Protein AF-H1VN40-F1 (afdb_monomer_lite)

Radius of gyration: 18.39 Å; chains: 1; bounding box: 42×36×48 Å

Organism: Colletotrichum higginsianum (strain IMI 349063) (NCBI:txid759273)

Secondary structure (DSSP, 8-state):
-PPPPHHHHHHHHHTTSS---TTS---SS-S-PPPPTTHHHHHHHHHHHHTT-------PPTTPPPPEEEEEEESS-SSSSTTPPP----TT--HHHHHHHS-----S-TTHHHHSTT-EEEEEEETT--TTGGGSTTHHHHHHHHHHHHHHHHHHHT--

Foldseek 3Di:
DDADDPVLVVLCQVVLLQPDDVVDDDDDDDRDPDRPPCPVVVSRVVCVVCVPDDAAADDDDPPADAAEAEAEDEQAAPCPDVPRDDDDDDPSDDPVCCSRHPGDPDQPCPCVCRNYPRHRYHTHYQPPGGPSCCCDPPNVVVVVVSVVVSVVVCVVVVRD

InterPro domains:
  IPR029058 Alpha/Beta hydrolase fold [G3DSA:3.40.50.1820] (1-149)
  IPR029058 Alpha/Beta hydrolase fold [SSF53474] (30-151)

pLDDT: mean 85.6, std 15.37, range [34.09, 98.19]

Structure (mmCIF, N/CA/C/O backbone):
data_AF-H1VN40-F1
#
_entry.id   AF-H1VN40-F1
#
loop_
_atom_site.group_PDB
_atom_site.id
_atom_site.type_symbol
_atom_site.label_atom_id
_atom_site.label_alt_id
_atom_site.label_comp_id
_atom_site.label_asym_id
_atom_site.label_entity_id
_atom_site.label_seq_id
_atom_site.pdbx_PDB_ins_code
_atom_site.Cartn_x
_atom_site.Cartn_y
_atom_site.Cartn_z
_atom_site.occupancy
_atom_site.B_iso_or_equiv
_atom_site.auth_seq_id
_atom_site.auth_comp_id
_atom_site.auth_asym_id
_atom_site.auth_atom_id
_atom_site.pdbx_PDB_model_num
ATOM 1 N N . MET A 1 1 ? 3.524 12.223 -1.126 1.00 74.31 1 MET A N 1
ATOM 2 C CA . MET A 1 1 ? 3.929 10.855 -1.545 1.00 74.31 1 MET A CA 1
ATOM 3 C C . MET A 1 1 ? 4.883 10.999 -2.712 1.00 74.31 1 MET A C 1
ATOM 5 O O . MET A 1 1 ? 4.545 11.732 -3.632 1.00 74.31 1 MET A O 1
ATOM 9 N N . ASP A 1 2 ? 6.048 10.355 -2.680 1.00 83.81 2 ASP A N 1
ATOM 10 C CA . ASP A 1 2 ? 7.034 10.526 -3.753 1.00 83.81 2 ASP A CA 1
ATOM 11 C C . ASP A 1 2 ? 6.534 9.930 -5.071 1.00 83.81 2 ASP A C 1
ATOM 13 O O . ASP A 1 2 ? 5.835 8.910 -5.091 1.00 83.81 2 ASP A O 1
ATOM 17 N N . ARG A 1 3 ? 6.917 10.556 -6.186 1.00 86.94 3 ARG A N 1
ATOM 18 C CA . ARG A 1 3 ? 6.633 10.026 -7.520 1.00 86.94 3 ARG A CA 1
ATOM 19 C C . ARG A 1 3 ? 7.347 8.692 -7.715 1.00 86.94 3 ARG A C 1
ATOM 21 O O . ARG A 1 3 ? 8.489 8.515 -7.293 1.00 86.94 3 ARG A O 1
ATOM 28 N N . LEU A 1 4 ? 6.675 7.752 -8.373 1.00 91.31 4 LEU A N 1
ATOM 29 C CA . LEU A 1 4 ? 7.331 6.531 -8.826 1.00 91.31 4 LEU A CA 1
ATOM 30 C C . LEU A 1 4 ? 8.081 6.833 -10.131 1.00 91.31 4 LEU A C 1
ATOM 32 O O . LEU A 1 4 ? 7.497 7.448 -11.029 1.00 91.31 4 LEU A O 1
ATOM 36 N N . PRO A 1 5 ? 9.359 6.441 -10.249 1.00 92.25 5 PRO A N 1
ATOM 37 C CA . PRO A 1 5 ? 10.154 6.745 -11.428 1.00 92.25 5 PRO A CA 1
ATOM 38 C C . PRO A 1 5 ? 9.698 5.925 -12.637 1.00 92.25 5 PRO A C 1
ATOM 40 O O . PRO A 1 5 ? 9.199 4.805 -12.512 1.00 92.25 5 PRO A O 1
ATOM 43 N N . ARG A 1 6 ? 9.910 6.460 -13.844 1.00 90.31 6 ARG A N 1
ATOM 44 C CA . ARG A 1 6 ? 9.435 5.830 -15.087 1.00 90.31 6 ARG A CA 1
ATOM 45 C C . ARG A 1 6 ? 9.950 4.400 -15.278 1.00 90.31 6 ARG A C 1
ATOM 47 O O . ARG A 1 6 ? 9.187 3.517 -15.672 1.00 90.31 6 ARG A O 1
ATOM 54 N N . HIS A 1 7 ? 11.211 4.155 -14.925 1.00 92.06 7 HIS A N 1
ATOM 55 C CA . HIS A 1 7 ? 11.839 2.842 -15.065 1.00 92.06 7 HIS A CA 1
ATOM 56 C C . HIS A 1 7 ? 11.152 1.759 -14.200 1.00 92.06 7 HIS A C 1
ATOM 58 O O . HIS A 1 7 ? 11.200 0.577 -14.544 1.00 92.06 7 HIS A O 1
ATOM 64 N N . PHE A 1 8 ? 10.464 2.130 -13.108 1.00 93.44 8 PHE A N 1
ATOM 65 C CA . PHE A 1 8 ? 9.667 1.189 -12.314 1.00 93.44 8 PHE A CA 1
ATOM 66 C C . PHE A 1 8 ? 8.465 0.661 -13.111 1.00 93.44 8 PHE A C 1
ATOM 68 O O . PHE A 1 8 ? 8.178 -0.540 -13.093 1.00 93.44 8 PHE A O 1
ATOM 75 N N . TYR A 1 9 ? 7.776 1.531 -13.854 1.00 91.62 9 TYR A N 1
ATOM 76 C CA . TYR A 1 9 ? 6.664 1.113 -14.712 1.00 91.62 9 TYR A CA 1
ATOM 77 C C . TYR A 1 9 ? 7.149 0.228 -15.861 1.00 91.62 9 TYR A C 1
ATOM 79 O O . TYR A 1 9 ? 6.527 -0.792 -16.152 1.00 91.62 9 TYR A O 1
ATOM 87 N N . GLU A 1 10 ? 8.290 0.562 -16.463 1.00 90.06 10 GLU A N 1
ATOM 88 C CA . GLU A 1 10 ? 8.922 -0.247 -17.512 1.00 90.06 10 GLU A CA 1
ATOM 89 C C . GLU A 1 10 ? 9.313 -1.637 -16.989 1.00 90.06 10 GLU A C 1
ATOM 91 O O . GLU A 1 10 ? 9.064 -2.649 -17.649 1.00 90.06 10 GLU A O 1
ATOM 96 N N . TYR A 1 11 ? 9.844 -1.709 -15.764 1.00 90.81 11 TYR A N 1
ATOM 97 C CA . TYR A 1 11 ? 10.110 -2.970 -15.074 1.00 90.81 11 TYR A CA 1
ATOM 98 C C . TYR A 1 11 ? 8.829 -3.799 -14.895 1.00 90.81 11 TYR A C 1
ATOM 100 O O . TYR A 1 11 ? 8.792 -4.974 -15.268 1.00 90.81 11 TYR A O 1
ATOM 108 N N . CYS A 1 12 ? 7.748 -3.186 -14.401 1.00 90.19 12 CYS A N 1
ATOM 109 C CA . CYS A 1 12 ? 6.464 -3.865 -14.218 1.00 90.19 12 CYS A CA 1
ATOM 110 C C . CYS A 1 12 ? 5.851 -4.348 -15.542 1.00 90.19 12 CYS A C 1
ATOM 112 O O . CYS A 1 12 ? 5.311 -5.457 -15.610 1.00 90.19 12 CYS A O 1
ATOM 114 N N . GLN A 1 13 ? 5.954 -3.549 -16.605 1.00 86.88 13 GLN A N 1
ATOM 115 C CA . GLN A 1 13 ? 5.492 -3.917 -17.942 1.00 86.88 13 GLN A CA 1
ATOM 116 C C . GLN A 1 13 ? 6.261 -5.126 -18.478 1.00 86.88 13 GLN A C 1
ATOM 118 O O . GLN A 1 13 ? 5.650 -6.077 -18.961 1.00 86.88 13 GLN A O 1
ATOM 123 N N . ARG A 1 14 ? 7.587 -5.140 -18.315 1.00 85.62 14 ARG A N 1
ATOM 124 C CA . ARG A 1 14 ? 8.450 -6.253 -18.730 1.00 85.62 14 ARG A CA 1
ATOM 125 C C . ARG A 1 14 ? 8.170 -7.541 -17.946 1.00 85.62 14 ARG A C 1
ATOM 127 O O . ARG A 1 14 ? 8.292 -8.630 -18.493 1.00 85.62 14 ARG A O 1
ATOM 134 N N . LEU A 1 15 ? 7.733 -7.416 -16.691 1.00 85.19 15 LEU A N 1
ATOM 135 C CA . LEU A 1 15 ? 7.233 -8.525 -15.868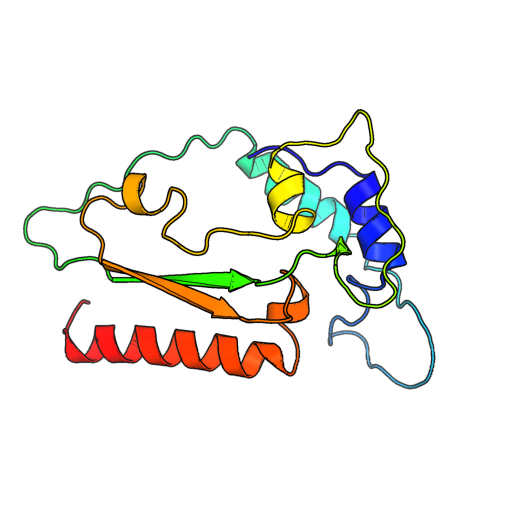 1.00 85.19 15 LEU A CA 1
ATOM 136 C C . LEU A 1 15 ? 5.812 -8.995 -16.235 1.00 85.19 15 LEU A C 1
ATOM 138 O O . LEU A 1 15 ? 5.300 -9.946 -15.629 1.00 85.19 15 LEU A O 1
ATOM 142 N N . GLY A 1 16 ? 5.148 -8.321 -17.178 1.00 83.62 16 GLY A N 1
ATOM 143 C CA . GLY A 1 16 ? 3.769 -8.603 -17.567 1.00 83.62 16 GLY A CA 1
ATOM 144 C C . GLY A 1 16 ? 2.750 -8.284 -16.472 1.00 83.62 16 GLY A C 1
ATOM 145 O O . GLY A 1 16 ? 1.655 -8.838 -16.477 1.00 83.62 16 GLY A O 1
ATOM 146 N N . ILE A 1 17 ? 3.084 -7.414 -15.513 1.00 86.44 17 ILE A N 1
ATOM 147 C CA . ILE A 1 17 ? 2.198 -7.089 -14.383 1.00 86.44 17 ILE A CA 1
ATOM 148 C C . ILE A 1 17 ? 0.927 -6.399 -14.865 1.00 86.44 17 ILE A C 1
ATOM 150 O O . ILE A 1 17 ? -0.165 -6.714 -14.392 1.00 86.44 17 ILE A O 1
ATOM 154 N N . PHE A 1 18 ? 1.060 -5.500 -15.836 1.00 82.44 18 PHE A N 1
ATOM 155 C CA . PHE A 1 18 ? -0.058 -4.741 -16.392 1.00 82.44 18 PHE A CA 1
ATOM 156 C C . PHE A 1 18 ? -0.847 -5.498 -17.471 1.00 82.44 18 PHE A C 1
ATOM 158 O O . PHE A 1 18 ? -1.951 -5.086 -17.817 1.00 82.44 18 PHE A O 1
ATOM 165 N N . GLY A 1 19 ? -0.326 -6.623 -17.966 1.00 65.19 19 GLY A N 1
ATOM 166 C CA . GLY A 1 19 ? -1.052 -7.503 -18.879 1.00 65.19 19 GLY A CA 1
ATOM 167 C C . GLY A 1 19 ? -2.068 -8.356 -18.114 1.00 65.19 19 GLY A C 1
ATOM 168 O O . GLY A 1 19 ? -1.730 -8.951 -17.091 1.00 65.19 19 GLY A O 1
ATOM 169 N N . GLY A 1 20 ? -3.313 -8.419 -18.595 1.00 57.53 20 GLY A N 1
ATOM 170 C CA . GLY A 1 20 ? -4.371 -9.255 -18.003 1.00 57.53 20 GLY A CA 1
ATOM 171 C C . GLY A 1 20 ? -5.528 -8.507 -17.332 1.00 57.53 20 GLY A C 1
ATOM 172 O O . GLY A 1 20 ? -6.204 -9.086 -16.487 1.00 57.53 20 GLY A O 1
ATOM 173 N N . TRP A 1 21 ? -5.782 -7.241 -17.682 1.00 47.97 21 TRP A N 1
ATOM 174 C CA . TRP A 1 21 ? -7.064 -6.603 -17.361 1.00 47.97 21 TRP A CA 1
ATOM 175 C C . TRP A 1 21 ? -8.193 -7.321 -18.123 1.00 47.97 21 TRP A C 1
ATOM 177 O O . TRP A 1 21 ? -8.218 -7.298 -19.354 1.00 47.97 21 TRP A O 1
ATOM 187 N N . GLU A 1 22 ? -9.130 -7.950 -17.402 1.00 42.72 22 GLU A N 1
ATOM 188 C CA . GLU A 1 22 ? -10.288 -8.727 -17.905 1.00 42.72 22 GLU A CA 1
ATOM 189 C C . GLU A 1 22 ? -11.342 -7.894 -18.683 1.00 42.72 22 GLU A C 1
ATOM 191 O O . GLU A 1 22 ? -12.511 -8.253 -18.766 1.00 42.72 22 GLU A O 1
ATOM 196 N N . GLY A 1 23 ? -10.936 -6.786 -19.307 1.00 41.06 23 GLY A N 1
ATOM 197 C CA . GLY A 1 23 ? -11.675 -6.126 -20.391 1.00 41.06 23 GLY A CA 1
ATOM 198 C C . GLY A 1 23 ? -11.222 -6.559 -21.795 1.00 41.06 23 GLY A C 1
ATOM 199 O O . GLY A 1 23 ? -11.889 -6.243 -22.776 1.00 41.06 23 GLY A O 1
ATOM 200 N N . GLY A 1 24 ? -10.105 -7.286 -21.907 1.00 41.47 24 GLY A N 1
ATOM 201 C CA . GLY A 1 24 ? -9.604 -7.861 -23.155 1.00 41.47 24 GLY A CA 1
ATOM 202 C C . GLY A 1 24 ? -9.538 -9.379 -23.037 1.00 41.47 24 GLY A C 1
ATOM 203 O O . GLY A 1 24 ? -8.715 -9.903 -22.294 1.00 41.47 24 GLY A O 1
ATOM 204 N N . LYS A 1 25 ? -10.430 -10.082 -23.740 1.00 37.38 25 LYS A N 1
ATOM 205 C CA . LYS A 1 25 ? -10.530 -11.549 -23.776 1.00 37.38 25 LYS A CA 1
ATOM 206 C C . LYS A 1 25 ? -9.149 -12.209 -23.880 1.00 37.38 25 LYS A C 1
ATOM 208 O O . LYS A 1 25 ? -8.476 -12.083 -24.899 1.00 37.38 25 LYS A O 1
ATOM 213 N N . GLY A 1 26 ? -8.765 -12.953 -22.848 1.00 48.53 26 GLY A N 1
ATOM 214 C CA . GLY A 1 26 ? -7.636 -13.867 -22.921 1.00 48.53 26 GLY A CA 1
ATOM 215 C C . GLY A 1 26 ? -7.998 -15.075 -23.778 1.00 48.53 26 GLY A C 1
ATOM 216 O O . GLY A 1 26 ? -9.033 -15.699 -23.561 1.00 48.53 26 GLY A O 1
ATOM 217 N N . ASN A 1 27 ? -7.143 -15.415 -24.737 1.00 34.09 27 ASN A N 1
ATOM 218 C CA . ASN A 1 27 ? -7.067 -16.767 -25.273 1.00 34.09 27 ASN A CA 1
ATOM 219 C C . ASN A 1 27 ? -5.652 -17.021 -25.799 1.00 34.09 27 ASN A C 1
ATOM 221 O O . ASN A 1 27 ? -5.225 -16.378 -26.748 1.00 34.09 27 ASN A O 1
ATOM 225 N N . GLY A 1 28 ? -4.963 -17.984 -25.184 1.00 35.53 28 GLY A N 1
ATOM 226 C CA . GLY A 1 28 ? -3.814 -18.671 -25.774 1.00 35.53 28 GLY A CA 1
ATOM 227 C C . GLY A 1 28 ? -2.490 -17.900 -25.814 1.00 35.53 28 GLY A C 1
ATOM 228 O O . GLY A 1 28 ? -2.265 -17.050 -26.661 1.00 35.53 28 GLY A O 1
ATOM 229 N N . GLY A 1 29 ? -1.549 -18.300 -24.956 1.00 36.25 29 GLY A N 1
ATOM 230 C CA . GLY A 1 29 ? -0.140 -18.432 -25.349 1.00 36.25 29 GLY A CA 1
ATOM 231 C C . GLY A 1 29 ? 0.688 -17.187 -25.690 1.00 36.25 29 GLY A C 1
ATOM 232 O O . GLY A 1 29 ? 1.789 -17.366 -26.207 1.00 36.25 29 GLY A O 1
ATOM 233 N N . HIS A 1 30 ? 0.247 -15.956 -25.415 1.00 35.34 30 HIS A N 1
ATOM 234 C CA . HIS A 1 30 ? 1.073 -14.758 -25.633 1.00 35.34 30 HIS A CA 1
ATOM 235 C C . HIS A 1 30 ? 1.389 -14.014 -24.332 1.00 35.34 30 HIS A C 1
ATOM 237 O O . HIS A 1 30 ? 0.508 -13.568 -23.597 1.00 35.34 30 HIS A O 1
ATOM 243 N N . VAL A 1 31 ? 2.690 -13.890 -24.062 1.00 46.34 31 VAL A N 1
ATOM 244 C CA . VAL A 1 31 ? 3.258 -12.963 -23.083 1.00 46.34 31 VAL A CA 1
ATOM 245 C C . VAL A 1 31 ? 2.979 -11.547 -23.586 1.00 46.34 31 VAL A C 1
ATOM 247 O O . VAL A 1 31 ? 3.456 -11.177 -24.651 1.00 46.34 31 VAL A O 1
ATOM 250 N N . GLY A 1 32 ? 2.230 -10.757 -22.817 1.00 50.09 32 GLY A N 1
ATOM 251 C CA . GLY A 1 32 ? 2.126 -9.313 -23.030 1.00 50.09 32 GLY A CA 1
ATOM 252 C C . GLY A 1 32 ? 1.008 -8.877 -23.974 1.00 50.09 32 GLY A C 1
ATOM 253 O O . GLY A 1 32 ? 1.238 -8.585 -25.141 1.00 50.09 32 GLY A O 1
ATOM 254 N N . GLY A 1 33 ? -0.197 -8.705 -23.429 1.00 55.25 33 GLY A N 1
ATOM 255 C CA . GLY A 1 33 ? -1.031 -7.603 -23.902 1.00 55.25 33 GLY A CA 1
ATOM 256 C C . GLY A 1 33 ? -0.383 -6.311 -23.414 1.00 55.25 33 GLY A C 1
ATOM 257 O O . GLY A 1 33 ? -0.151 -6.175 -22.209 1.00 55.25 33 GLY A O 1
ATOM 258 N N . GLU A 1 34 ? -0.025 -5.415 -24.332 1.00 67.00 34 GLU A N 1
ATOM 259 C CA . GLU A 1 34 ? 0.515 -4.107 -23.970 1.00 67.00 34 GLU A CA 1
ATOM 260 C C . GLU A 1 34 ? -0.487 -3.390 -23.060 1.00 67.00 34 GLU A C 1
ATOM 262 O O . GLU A 1 34 ? -1.703 -3.447 -23.278 1.00 67.00 34 GLU A O 1
ATOM 267 N N . ALA A 1 35 ? 0.016 -2.769 -21.991 1.00 75.56 35 ALA A N 1
ATOM 268 C CA . ALA A 1 35 ? -0.828 -1.957 -21.134 1.00 75.56 35 ALA A CA 1
ATOM 269 C C . ALA A 1 35 ? -1.527 -0.894 -21.997 1.00 75.56 35 ALA A C 1
ATOM 271 O O . ALA A 1 35 ? -0.883 -0.319 -22.878 1.00 75.56 35 ALA A O 1
ATOM 272 N N . PRO A 1 36 ? -2.816 -0.593 -21.763 1.00 85.06 36 PRO A N 1
ATOM 273 C CA . PRO A 1 36 ? -3.460 0.503 -22.468 1.00 85.06 36 PRO A CA 1
ATOM 274 C C . PRO A 1 36 ? -2.633 1.784 -22.326 1.00 85.06 36 PRO A C 1
ATOM 276 O O . PRO A 1 36 ? -2.153 2.083 -21.232 1.00 85.06 36 PRO A O 1
ATOM 279 N N . ALA A 1 37 ? -2.504 2.562 -23.404 1.00 88.19 37 ALA A N 1
ATOM 280 C CA . ALA A 1 37 ? -1.644 3.751 -23.434 1.00 88.19 37 ALA A CA 1
ATOM 281 C C . ALA A 1 37 ? -1.967 4.787 -22.335 1.00 88.19 37 ALA A C 1
ATOM 283 O O . ALA A 1 37 ? -1.116 5.596 -21.977 1.00 88.19 37 ALA A O 1
ATOM 284 N N . TRP A 1 38 ? -3.181 4.754 -21.773 1.00 90.75 38 TRP A N 1
ATOM 285 C CA . TRP A 1 38 ? -3.617 5.620 -20.676 1.00 90.75 38 TRP A CA 1
ATOM 286 C C . TRP A 1 38 ? -3.191 5.142 -19.279 1.00 90.75 38 TRP A C 1
ATOM 288 O O . TRP A 1 38 ? -3.256 5.929 -18.338 1.00 90.75 38 TRP A O 1
ATOM 298 N N . LEU A 1 39 ? -2.761 3.888 -19.105 1.00 90.06 39 LEU A N 1
ATOM 299 C CA . LEU A 1 39 ? -2.575 3.289 -17.779 1.00 90.06 39 LEU A CA 1
ATOM 300 C C . LEU A 1 39 ? -1.426 3.930 -16.990 1.00 90.06 39 LEU A C 1
ATOM 302 O O . LEU A 1 39 ? -1.617 4.333 -15.844 1.00 90.06 39 LEU A O 1
ATOM 306 N N . ILE A 1 40 ? -0.241 4.043 -17.595 1.00 90.94 40 ILE A N 1
ATOM 307 C CA . ILE A 1 40 ? 0.914 4.678 -16.941 1.00 90.94 40 ILE A CA 1
ATOM 308 C C . ILE A 1 40 ? 0.648 6.175 -16.700 1.00 90.94 40 ILE A C 1
ATOM 310 O O . ILE A 1 40 ? 0.782 6.594 -15.549 1.00 90.94 40 ILE A O 1
ATOM 314 N N . PRO A 1 41 ? 0.163 6.962 -17.688 1.00 93.00 41 PRO A N 1
ATOM 315 C CA . PRO A 1 41 ? -0.229 8.352 -17.449 1.00 93.00 41 PRO A CA 1
ATOM 316 C C . PRO A 1 41 ? -1.259 8.521 -16.327 1.00 93.00 41 PRO A C 1
ATOM 318 O O . PRO A 1 41 ? -1.196 9.487 -15.570 1.00 93.00 41 PRO A O 1
ATOM 321 N N . HIS A 1 42 ? -2.196 7.579 -16.176 1.00 92.94 42 HIS A N 1
ATOM 322 C CA . HIS A 1 42 ? -3.162 7.600 -15.080 1.00 92.94 42 HIS A CA 1
ATOM 323 C C . HIS A 1 42 ? -2.487 7.407 -13.712 1.00 92.94 42 HIS A C 1
ATOM 325 O O . HIS A 1 42 ? -2.810 8.127 -12.763 1.00 92.94 42 HIS A O 1
ATOM 331 N N . PHE A 1 43 ? -1.538 6.469 -13.589 1.00 92.50 43 PHE A N 1
ATOM 332 C CA . PHE A 1 43 ? -0.759 6.312 -12.354 1.00 92.50 43 PHE A CA 1
ATOM 333 C C . PHE A 1 43 ? 0.058 7.566 -12.036 1.00 92.50 43 PHE A C 1
ATOM 335 O O . PHE A 1 43 ? 0.007 8.051 -10.906 1.00 92.50 43 PHE A O 1
ATOM 342 N N . GLU A 1 44 ? 0.761 8.114 -13.028 1.00 92.00 44 GLU A N 1
ATOM 343 C CA . GLU A 1 44 ? 1.550 9.337 -12.869 1.00 92.00 44 GLU A CA 1
ATOM 344 C C . GLU A 1 44 ? 0.674 10.522 -12.447 1.00 92.00 44 GLU A C 1
ATOM 346 O O . GLU A 1 44 ? 1.032 11.248 -11.521 1.00 92.00 44 GLU A O 1
ATOM 351 N N . GLY A 1 45 ? -0.497 10.686 -13.071 1.00 92.81 45 GLY A N 1
ATOM 352 C CA . GLY A 1 45 ? -1.463 11.727 -12.723 1.00 92.81 45 GLY A CA 1
ATOM 353 C C . GLY A 1 45 ? -2.008 11.574 -11.302 1.00 92.81 45 GLY A C 1
ATOM 354 O O . GLY A 1 45 ? -2.034 12.544 -10.548 1.00 92.81 45 GLY A O 1
ATOM 355 N N . THR A 1 46 ? -2.374 10.352 -10.901 1.00 92.62 46 THR A N 1
ATOM 356 C CA . THR A 1 46 ? -2.881 10.064 -9.545 1.00 92.62 46 THR A CA 1
ATOM 357 C C . THR A 1 46 ? -1.834 10.388 -8.478 1.00 92.62 46 THR A C 1
ATOM 359 O O . THR A 1 46 ? -2.142 11.050 -7.488 1.00 92.62 46 THR A O 1
ATOM 362 N N . ILE A 1 47 ? -0.581 9.970 -8.687 1.00 91.50 47 ILE A N 1
ATOM 363 C CA . ILE A 1 47 ? 0.508 10.268 -7.748 1.00 91.50 47 ILE A CA 1
ATOM 364 C C . ILE A 1 47 ? 0.832 11.764 -7.754 1.00 91.50 47 ILE A C 1
ATOM 366 O O . ILE A 1 47 ? 1.039 12.337 -6.690 1.00 91.50 47 ILE A O 1
ATOM 370 N N . GLY A 1 48 ? 0.803 12.418 -8.920 1.00 91.06 48 GLY A N 1
ATOM 371 C CA . GLY A 1 48 ? 1.004 13.863 -9.038 1.00 91.06 48 GLY A CA 1
ATOM 372 C C . GLY A 1 48 ? -0.002 14.681 -8.222 1.00 91.06 48 GLY A C 1
ATOM 373 O O . GLY A 1 48 ? 0.379 15.661 -7.586 1.00 91.06 48 GLY A O 1
ATOM 374 N N . VAL A 1 49 ? -1.267 14.251 -8.153 1.00 91.81 49 VAL A N 1
ATOM 375 C CA . VAL A 1 49 ? -2.286 14.893 -7.298 1.00 91.81 49 VAL A CA 1
ATOM 376 C C . VAL A 1 49 ? -1.958 14.745 -5.806 1.00 91.81 49 VAL A C 1
ATOM 378 O O . VAL A 1 49 ? -2.190 15.669 -5.028 1.00 91.81 49 VAL A O 1
ATOM 381 N N . LEU A 1 50 ? -1.392 13.608 -5.397 1.00 90.88 50 LEU A N 1
ATOM 382 C CA . LEU A 1 50 ? -1.063 13.299 -3.998 1.00 90.88 50 LEU A CA 1
ATOM 383 C C . LEU A 1 50 ? 0.369 13.693 -3.595 1.00 90.88 50 LEU A C 1
ATOM 385 O O . LEU A 1 50 ? 0.758 13.512 -2.437 1.00 90.88 50 LEU A O 1
ATOM 389 N N . GLU A 1 51 ? 1.165 14.234 -4.517 1.00 87.94 51 GLU A N 1
ATOM 390 C CA . GLU A 1 51 ? 2.582 14.540 -4.296 1.00 87.94 51 GLU A CA 1
ATOM 391 C C . GLU A 1 51 ? 2.765 15.485 -3.101 1.00 87.94 51 GLU A C 1
ATOM 393 O O . GLU A 1 51 ? 3.557 15.207 -2.201 1.00 87.94 51 GLU A O 1
ATOM 398 N N . ARG A 1 52 ? 1.942 16.539 -3.045 1.00 88.25 52 ARG A N 1
ATOM 399 C CA . ARG A 1 52 ? 1.969 17.587 -2.009 1.00 88.25 52 ARG A CA 1
ATOM 400 C C . ARG A 1 52 ? 1.060 17.306 -0.814 1.00 88.25 52 ARG A C 1
ATOM 402 O O . ARG A 1 52 ? 0.903 18.171 0.045 1.00 88.25 52 ARG A O 1
ATOM 409 N N . TYR A 1 53 ? 0.415 16.142 -0.773 1.00 91.12 53 TYR A N 1
ATOM 410 C CA . TYR A 1 53 ? -0.452 15.797 0.343 1.00 91.12 53 TYR A CA 1
ATOM 411 C C . TYR A 1 53 ? 0.380 15.505 1.595 1.00 91.12 53 TYR A C 1
ATOM 413 O O . TYR A 1 53 ? 1.234 14.614 1.592 1.00 91.12 53 TYR A O 1
ATOM 421 N N . CYS A 1 54 ? 0.079 16.232 2.669 1.00 91.00 54 CYS A N 1
ATOM 422 C CA . CYS A 1 54 ? 0.624 16.012 4.002 1.00 91.00 54 CYS A CA 1
ATOM 423 C C . CYS A 1 54 ? -0.508 15.524 4.906 1.00 91.00 54 CYS A C 1
ATOM 425 O O . CYS A 1 54 ? -1.420 16.286 5.226 1.00 91.00 54 CYS A O 1
ATOM 427 N N . ALA A 1 55 ? -0.463 14.248 5.287 1.00 92.31 55 ALA A N 1
ATOM 428 C CA . ALA A 1 55 ? -1.478 13.658 6.147 1.00 92.31 55 ALA A CA 1
ATOM 429 C C . ALA A 1 55 ? -1.429 14.275 7.553 1.00 92.31 55 ALA A C 1
ATOM 431 O O . ALA A 1 55 ? -0.351 14.459 8.118 1.00 92.31 55 ALA A O 1
ATOM 432 N N . THR A 1 56 ? -2.596 14.555 8.131 1.00 94.81 56 THR A N 1
ATOM 433 C CA . THR A 1 56 ? -2.740 14.936 9.541 1.00 94.81 56 THR A CA 1
ATOM 434 C C . THR A 1 56 ? -3.577 13.891 10.271 1.00 94.81 56 THR A C 1
ATOM 436 O O . THR A 1 56 ? -4.448 13.284 9.640 1.00 94.81 56 THR A O 1
ATOM 439 N N . PRO A 1 57 ? -3.367 13.686 11.583 1.00 95.75 57 PRO A N 1
ATOM 440 C CA . PRO A 1 57 ? -4.171 12.749 12.355 1.00 95.75 57 PRO A CA 1
ATOM 441 C C . PRO A 1 57 ? -5.671 13.046 12.268 1.00 95.75 57 PRO A C 1
ATOM 443 O O . PRO A 1 57 ? -6.094 14.204 12.293 1.00 95.75 57 PRO A O 1
ATOM 446 N N . LEU A 1 58 ? -6.474 11.989 12.185 1.00 93.12 58 LEU A N 1
ATOM 447 C CA . LEU A 1 58 ? -7.925 12.071 12.191 1.00 93.12 58 LEU A CA 1
ATOM 448 C C . LEU A 1 58 ? -8.417 12.449 13.590 1.00 93.12 58 LEU A C 1
ATOM 450 O O . LEU A 1 58 ? -8.110 11.779 14.577 1.00 93.12 58 LEU A O 1
ATOM 454 N N . VAL A 1 59 ? -9.226 13.505 13.666 1.00 88.62 59 VAL A N 1
ATOM 455 C CA . VAL A 1 59 ? -9.879 13.932 14.906 1.00 88.62 59 VAL A CA 1
ATOM 456 C C . VAL A 1 59 ? -11.267 13.305 14.969 1.00 88.62 59 VAL A C 1
ATOM 458 O O . VAL A 1 59 ? -12.175 13.711 14.245 1.00 88.62 59 VAL A O 1
ATOM 461 N N . MET A 1 60 ? -11.430 12.312 15.843 1.00 82.75 60 MET A N 1
ATOM 462 C CA . MET A 1 60 ? -12.729 11.688 16.089 1.00 82.75 60 MET A CA 1
ATOM 463 C C . MET A 1 60 ? -13.602 12.597 16.970 1.00 82.75 60 MET A C 1
ATOM 465 O O . MET A 1 60 ? -13.110 13.108 17.983 1.00 82.75 60 MET A O 1
ATOM 469 N N . PRO A 1 61 ? -14.892 12.797 16.640 1.00 82.38 61 PRO A N 1
ATOM 470 C CA . PRO A 1 61 ? -15.804 13.528 17.508 1.00 82.38 61 PRO A CA 1
ATOM 471 C C . PRO A 1 61 ? -15.941 12.853 18.885 1.00 82.38 61 PRO A C 1
ATOM 473 O O . PRO A 1 61 ? -15.928 11.618 18.970 1.00 82.38 61 PRO A O 1
ATOM 476 N N . PRO A 1 62 ? -16.120 13.628 19.971 1.00 81.38 62 PRO A N 1
ATOM 477 C CA . PRO A 1 62 ? -16.338 13.068 21.300 1.00 81.38 62 PRO A CA 1
ATOM 478 C C . PRO A 1 62 ? -17.528 12.104 21.330 1.00 81.38 62 PRO A C 1
ATOM 480 O O . PRO A 1 62 ? -18.572 12.370 20.738 1.00 81.38 62 PRO A O 1
ATOM 483 N N . GLY A 1 63 ? -17.378 10.989 22.048 1.00 79.69 63 GLY A N 1
ATOM 484 C CA . GLY A 1 63 ? -18.443 9.997 22.222 1.00 79.69 63 GLY A CA 1
ATOM 485 C C . GLY A 1 63 ? -18.645 9.042 21.042 1.00 79.69 63 GLY A C 1
ATOM 486 O O . GLY A 1 63 ? -19.511 8.173 21.130 1.00 79.69 63 GLY A O 1
ATOM 487 N N . GLN A 1 64 ? -17.854 9.148 19.965 1.00 79.06 64 GLN A N 1
ATOM 488 C CA . GLN A 1 64 ? -17.875 8.135 18.912 1.00 79.06 64 GLN A CA 1
ATOM 489 C C . GLN A 1 64 ? -17.207 6.831 19.350 1.00 79.06 64 GLN A C 1
ATOM 491 O O . GLN A 1 64 ? -16.249 6.811 20.128 1.00 79.06 64 GLN A O 1
ATOM 496 N N . LYS A 1 65 ? -17.728 5.723 18.814 1.00 79.38 65 LYS A N 1
ATOM 497 C CA . LYS A 1 65 ? -17.121 4.403 18.970 1.00 79.38 65 LYS A CA 1
ATOM 498 C C . LYS A 1 65 ? -15.738 4.378 18.322 1.00 79.38 65 LYS A C 1
ATOM 500 O O . LYS A 1 65 ? -15.459 5.103 17.367 1.00 79.38 65 LYS A O 1
ATOM 505 N N . LYS A 1 66 ? -14.882 3.506 18.854 1.00 84.25 66 LYS A N 1
ATOM 506 C CA . LYS A 1 66 ? -13.539 3.254 18.333 1.00 84.25 66 LYS A CA 1
ATOM 507 C C . LYS A 1 66 ? -13.628 2.854 16.855 1.00 84.25 66 LYS A C 1
ATOM 509 O O . LYS A 1 66 ? -14.324 1.894 16.532 1.00 84.25 66 LYS A O 1
ATOM 514 N N . LEU A 1 67 ? -12.928 3.568 15.974 1.00 89.81 67 LEU A N 1
ATOM 515 C CA . LEU A 1 67 ? -12.852 3.207 14.558 1.00 89.81 67 LEU A CA 1
ATOM 516 C C . LEU A 1 67 ? -12.087 1.888 14.420 1.00 89.81 67 LEU A C 1
ATOM 518 O O . LEU A 1 67 ? -10.929 1.821 14.827 1.00 89.81 67 LEU A O 1
ATOM 522 N N . ARG A 1 68 ? -12.703 0.857 13.836 1.00 92.31 68 ARG A N 1
ATOM 523 C CA . ARG A 1 68 ? -11.986 -0.357 13.430 1.00 92.31 68 ARG A CA 1
ATOM 524 C C . ARG A 1 68 ? -11.326 -0.140 12.070 1.00 92.31 68 ARG A C 1
ATOM 526 O O . ARG A 1 68 ? -11.987 0.313 11.140 1.00 92.31 68 ARG A O 1
ATOM 533 N N . VAL A 1 69 ? -10.046 -0.494 11.957 1.00 95.25 69 VAL A N 1
ATOM 534 C CA . VAL A 1 69 ? -9.267 -0.411 10.716 1.00 95.25 69 VAL A CA 1
ATOM 535 C C . VAL A 1 69 ? -8.500 -1.705 10.490 1.00 95.25 69 VAL A C 1
ATOM 537 O O . VAL A 1 69 ? -7.620 -2.062 11.266 1.00 95.25 69 VAL A O 1
ATOM 540 N N . ASP A 1 70 ? -8.796 -2.382 9.387 1.00 97.38 70 ASP A N 1
ATOM 541 C CA . ASP A 1 70 ? -8.059 -3.559 8.939 1.00 97.38 70 ASP A CA 1
ATOM 542 C C . ASP A 1 70 ? -7.050 -3.148 7.851 1.00 97.38 70 ASP A C 1
ATOM 544 O O . ASP A 1 70 ? -7.416 -2.590 6.816 1.00 97.38 70 ASP A O 1
ATOM 548 N N . VAL A 1 71 ? -5.765 -3.425 8.078 1.00 97.88 71 VAL A N 1
ATOM 549 C CA . VAL A 1 71 ? -4.673 -3.178 7.126 1.00 97.88 71 VAL A CA 1
ATOM 550 C C . VAL A 1 71 ? -4.173 -4.516 6.607 1.00 97.88 71 VAL A C 1
ATOM 552 O O . VAL A 1 71 ? -3.739 -5.358 7.386 1.00 97.88 71 VAL A O 1
ATOM 555 N N . ILE A 1 72 ? -4.213 -4.725 5.292 1.00 98.06 72 ILE A N 1
ATOM 556 C CA . ILE A 1 72 ? -3.824 -5.997 4.673 1.00 98.06 72 ILE A CA 1
ATOM 557 C C . ILE A 1 72 ? -2.530 -5.792 3.891 1.00 98.06 72 ILE A C 1
ATOM 559 O O . ILE A 1 72 ? -2.499 -5.104 2.870 1.00 98.06 72 ILE A O 1
ATOM 563 N N . TRP A 1 73 ? -1.450 -6.394 4.378 1.00 97.75 73 TRP A N 1
ATOM 564 C CA . TRP A 1 73 ? -0.124 -6.277 3.790 1.00 97.75 73 TRP A CA 1
ATOM 565 C C . TRP A 1 73 ? 0.184 -7.420 2.819 1.00 97.75 73 TRP A C 1
ATOM 567 O O . TRP A 1 73 ? -0.025 -8.596 3.122 1.00 97.75 73 TRP A O 1
ATOM 577 N N . ALA A 1 74 ? 0.772 -7.066 1.676 1.00 96.44 74 ALA A N 1
ATOM 578 C CA . ALA A 1 74 ? 1.468 -8.007 0.803 1.00 96.44 74 ALA A CA 1
ATOM 579 C C . ALA A 1 74 ? 2.762 -8.493 1.486 1.00 96.44 74 ALA A C 1
ATOM 581 O O . ALA A 1 74 ? 3.513 -7.679 2.028 1.00 96.44 74 ALA A O 1
ATOM 582 N N . GLY A 1 75 ? 2.997 -9.808 1.495 1.00 94.25 75 GLY A N 1
ATOM 583 C CA . GLY A 1 75 ? 4.169 -10.424 2.120 1.00 94.25 75 GLY A CA 1
ATOM 584 C C . G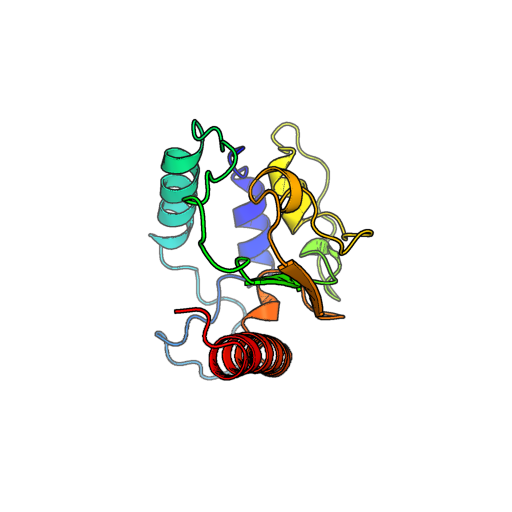LY A 1 75 ? 5.464 -10.271 1.321 1.00 94.25 75 GLY A C 1
ATOM 585 O O . GLY A 1 75 ? 6.532 -10.211 1.922 1.00 94.25 75 GLY A O 1
ATOM 586 N N . GLU A 1 76 ? 5.359 -10.149 -0.003 1.00 93.81 76 GLU A N 1
ATOM 587 C CA . GLU A 1 76 ? 6.494 -10.103 -0.931 1.00 93.81 76 GLU A CA 1
ATOM 588 C C . GLU A 1 76 ? 6.595 -8.755 -1.654 1.00 93.81 76 GLU A C 1
ATOM 590 O O . GLU A 1 76 ? 5.607 -8.023 -1.785 1.00 93.81 76 GLU A O 1
ATOM 595 N N . SER A 1 77 ? 7.776 -8.433 -2.185 1.00 93.69 77 SER A N 1
ATOM 596 C CA . SER A 1 77 ? 7.919 -7.339 -3.148 1.00 93.69 77 SER A CA 1
ATOM 597 C C . SER A 1 77 ? 7.696 -7.817 -4.583 1.00 93.69 77 SER A C 1
ATOM 599 O O . SER A 1 77 ? 7.655 -9.010 -4.885 1.00 93.69 77 SER A O 1
ATOM 601 N N . VAL A 1 78 ? 7.570 -6.869 -5.512 1.00 91.06 78 VAL A N 1
ATOM 602 C CA . VAL A 1 78 ? 7.471 -7.184 -6.942 1.00 91.06 78 VAL A CA 1
ATOM 603 C C . VAL A 1 78 ? 8.737 -7.855 -7.494 1.00 91.06 78 VAL A C 1
ATOM 605 O O . VAL A 1 78 ? 8.660 -8.587 -8.481 1.00 91.06 78 VAL A O 1
ATOM 608 N N . VAL A 1 79 ? 9.885 -7.605 -6.858 1.00 90.38 79 VAL A N 1
ATOM 609 C CA . VAL A 1 79 ? 11.206 -8.092 -7.281 1.00 90.38 79 VAL A CA 1
ATOM 610 C C . VAL A 1 79 ? 11.458 -9.518 -6.779 1.00 90.38 79 VAL A C 1
ATOM 612 O O . VAL A 1 79 ? 12.170 -10.271 -7.432 1.00 90.38 79 VAL A O 1
ATOM 615 N N . ASP A 1 80 ? 10.811 -9.929 -5.684 1.00 82.44 80 ASP A N 1
ATOM 616 C CA . ASP A 1 80 ? 10.978 -11.265 -5.079 1.00 82.44 80 ASP A CA 1
ATOM 617 C C . ASP A 1 80 ? 10.212 -12.374 -5.822 1.00 82.44 80 ASP A C 1
ATOM 619 O O . ASP A 1 80 ? 10.280 -13.554 -5.474 1.00 82.44 80 ASP A O 1
ATOM 623 N N . ARG A 1 81 ? 9.455 -12.017 -6.864 1.00 78.00 81 ARG A N 1
ATOM 624 C CA . ARG A 1 81 ? 8.690 -12.976 -7.661 1.00 78.00 81 ARG A CA 1
ATOM 625 C C . ARG A 1 81 ? 9.630 -14.001 -8.324 1.00 78.00 81 ARG A C 1
ATOM 627 O O . ARG A 1 81 ? 10.601 -13.604 -8.970 1.00 78.00 81 ARG A O 1
ATOM 634 N N . PRO A 1 82 ? 9.297 -15.308 -8.307 1.00 77.50 82 PRO A N 1
ATOM 635 C CA . PRO A 1 82 ? 10.050 -16.314 -9.050 1.00 77.50 82 PRO A CA 1
ATOM 636 C C . PRO A 1 82 ? 10.215 -15.940 -10.530 1.00 77.50 82 PRO A C 1
ATOM 638 O O . PRO A 1 82 ? 9.231 -15.707 -11.237 1.00 77.50 82 PRO A O 1
ATOM 641 N N . GLY A 1 83 ? 11.466 -15.881 -10.993 1.00 77.00 83 GLY A N 1
ATOM 642 C CA . GLY A 1 83 ? 11.814 -15.530 -12.374 1.00 77.00 83 GLY A CA 1
ATOM 643 C C . GLY A 1 83 ? 11.845 -14.029 -12.686 1.00 77.00 83 GLY A C 1
ATOM 644 O O . GLY A 1 83 ? 12.065 -13.670 -13.843 1.00 77.00 83 GLY A O 1
ATOM 645 N N . ALA A 1 84 ? 11.646 -13.146 -11.704 1.00 83.81 84 ALA A N 1
ATOM 646 C CA . ALA A 1 84 ? 11.847 -11.716 -11.905 1.00 83.81 84 ALA A CA 1
ATOM 647 C C . ALA A 1 84 ? 13.347 -11.398 -12.081 1.00 83.81 84 ALA A C 1
ATOM 649 O O . ALA A 1 84 ? 14.173 -11.883 -11.304 1.00 83.81 84 ALA A O 1
ATOM 650 N N . PRO A 1 85 ? 13.738 -10.595 -13.091 1.00 87.12 85 PRO A N 1
ATOM 651 C CA . PRO A 1 85 ? 15.115 -10.142 -13.204 1.00 87.12 85 PRO A CA 1
ATOM 652 C C . PRO A 1 85 ? 15.432 -9.155 -12.070 1.00 87.12 85 PRO A C 1
ATOM 654 O O . PRO A 1 85 ? 14.525 -8.440 -11.624 1.00 87.12 85 PRO A O 1
ATOM 657 N N . PRO A 1 86 ? 16.704 -9.043 -11.649 1.00 86.69 86 PRO A N 1
ATOM 658 C CA . PRO A 1 86 ? 17.116 -8.021 -10.699 1.00 86.69 86 PRO A CA 1
ATOM 659 C C . PRO A 1 86 ? 16.693 -6.625 -11.162 1.00 86.69 86 PRO A C 1
ATOM 661 O O . PRO A 1 86 ? 16.748 -6.307 -12.354 1.00 86.69 86 PRO A O 1
ATOM 664 N N . LEU A 1 87 ? 16.286 -5.795 -10.208 1.00 89.62 87 LEU A N 1
ATOM 665 C CA . LEU A 1 87 ? 16.061 -4.372 -10.418 1.00 89.62 87 LEU A CA 1
ATOM 666 C C . LEU A 1 87 ? 17.307 -3.626 -9.918 1.00 89.62 87 LEU A C 1
ATOM 668 O O . LEU A 1 87 ? 17.471 -3.497 -8.704 1.00 89.62 87 LEU A O 1
ATOM 672 N N . PRO A 1 88 ? 18.239 -3.233 -10.807 1.00 89.62 88 PRO A N 1
ATOM 673 C CA . PRO A 1 88 ? 19.440 -2.523 -10.388 1.00 89.62 88 PRO A CA 1
ATOM 674 C C . PRO A 1 88 ? 19.074 -1.134 -9.843 1.00 89.62 88 PRO A C 1
ATOM 676 O O . PRO A 1 88 ? 18.126 -0.536 -10.355 1.00 89.62 88 PRO A O 1
ATOM 679 N N . PRO A 1 89 ? 19.831 -0.604 -8.863 1.00 91.50 89 PRO A N 1
ATOM 680 C CA . PRO A 1 89 ? 19.629 0.755 -8.378 1.00 91.50 89 PRO A CA 1
ATOM 681 C C . PRO A 1 89 ? 19.705 1.774 -9.515 1.00 91.50 89 PRO A C 1
ATOM 683 O O . PRO A 1 89 ? 20.581 1.681 -10.381 1.00 91.50 89 PRO A O 1
ATOM 686 N N . HIS A 1 90 ? 18.824 2.765 -9.480 1.00 93.56 90 HIS A N 1
ATOM 687 C CA . HIS A 1 90 ? 18.784 3.862 -10.436 1.00 93.56 90 HIS A CA 1
ATOM 688 C C . HIS A 1 90 ? 18.890 5.214 -9.706 1.00 93.56 90 HIS A C 1
ATOM 690 O O . HIS A 1 90 ? 18.357 5.352 -8.606 1.00 93.56 90 HIS A O 1
ATOM 696 N N . PRO A 1 91 ? 19.527 6.248 -10.294 1.00 93.88 91 PRO A N 1
ATOM 697 C CA . PRO A 1 91 ? 19.612 7.580 -9.677 1.00 93.88 91 PRO A CA 1
ATOM 698 C C . PRO A 1 91 ? 18.261 8.220 -9.320 1.00 93.88 91 PRO A C 1
ATOM 700 O O . PRO A 1 91 ? 18.198 9.059 -8.428 1.00 93.88 91 PRO A O 1
ATOM 703 N N . ASP A 1 92 ? 17.197 7.803 -10.008 1.00 93.06 92 ASP A N 1
ATOM 704 C CA . ASP A 1 92 ? 15.831 8.312 -9.822 1.00 93.06 92 ASP A CA 1
ATOM 705 C C . ASP A 1 92 ? 14.994 7.471 -8.837 1.00 93.06 92 ASP A C 1
ATOM 707 O O . ASP A 1 92 ? 13.787 7.688 -8.718 1.00 93.06 92 ASP A O 1
ATOM 711 N N . ASP A 1 93 ? 15.588 6.476 -8.170 1.00 93.19 93 ASP A N 1
ATOM 712 C CA . ASP A 1 93 ? 14.885 5.651 -7.184 1.00 93.19 93 ASP A CA 1
ATOM 713 C C . ASP A 1 93 ? 14.399 6.506 -6.008 1.00 93.19 93 ASP A C 1
ATOM 715 O O . ASP A 1 93 ? 15.182 7.175 -5.331 1.00 93.19 93 ASP A O 1
ATOM 719 N N . THR A 1 94 ? 13.094 6.460 -5.732 1.00 92.50 94 THR A N 1
ATOM 720 C CA . THR A 1 94 ? 12.472 7.206 -4.629 1.00 92.50 94 THR A CA 1
ATOM 721 C C . THR A 1 94 ? 12.222 6.322 -3.409 1.00 92.50 94 THR A C 1
ATOM 723 O O . THR A 1 94 ? 12.095 5.100 -3.517 1.00 92.50 94 THR A O 1
ATOM 726 N N . GLU A 1 95 ? 12.092 6.922 -2.221 1.00 89.75 95 GLU A N 1
ATOM 727 C CA . GLU A 1 95 ? 11.751 6.162 -1.009 1.00 89.75 95 GLU A CA 1
ATOM 728 C C . GLU A 1 95 ? 10.381 5.484 -1.144 1.00 89.75 95 GLU A C 1
ATOM 730 O O . GLU A 1 95 ? 10.221 4.320 -0.770 1.00 89.75 95 GLU A O 1
ATOM 735 N N . GLY A 1 96 ? 9.413 6.165 -1.768 1.00 89.00 96 GLY A N 1
ATOM 736 C CA . GLY A 1 96 ? 8.092 5.602 -2.061 1.00 89.00 96 GLY A CA 1
ATOM 737 C C . GLY A 1 96 ? 8.132 4.323 -2.909 1.00 89.00 96 GLY A C 1
ATOM 738 O O . GLY A 1 96 ? 7.324 3.419 -2.693 1.00 89.00 96 GLY A O 1
ATOM 739 N N . MET A 1 97 ? 9.097 4.193 -3.823 1.00 93.19 97 MET A N 1
ATOM 740 C CA . MET A 1 97 ? 9.253 3.001 -4.663 1.00 93.19 97 MET A CA 1
ATOM 741 C C . MET A 1 97 ? 9.598 1.747 -3.850 1.00 93.19 97 MET A C 1
ATOM 743 O O . MET A 1 97 ? 9.116 0.658 -4.173 1.00 93.19 97 MET A O 1
ATOM 747 N N . LYS A 1 98 ? 10.348 1.894 -2.748 1.00 92.31 98 LYS A N 1
ATOM 748 C CA . LYS A 1 98 ? 10.760 0.772 -1.884 1.00 92.31 98 LYS A CA 1
ATOM 749 C C . LYS A 1 98 ? 9.580 0.021 -1.285 1.00 92.31 98 LYS A C 1
ATOM 751 O O . LYS A 1 98 ? 9.689 -1.177 -1.045 1.00 92.31 98 LYS A O 1
ATOM 756 N N . PHE A 1 99 ? 8.436 0.684 -1.106 1.00 92.94 99 PHE A N 1
ATOM 757 C CA . PHE A 1 99 ? 7.204 0.032 -0.663 1.00 92.94 99 PHE A CA 1
ATOM 758 C C . PHE A 1 99 ? 6.775 -1.120 -1.591 1.00 92.94 99 PHE A C 1
ATOM 760 O O . PHE A 1 99 ? 6.150 -2.076 -1.137 1.00 92.94 99 PHE A O 1
ATOM 767 N N . LEU A 1 100 ? 7.107 -1.034 -2.884 1.00 94.38 100 LEU A N 1
ATOM 768 C CA . LEU A 1 100 ? 6.754 -2.029 -3.899 1.00 94.38 100 LEU A CA 1
ATOM 769 C C . LEU A 1 100 ? 7.920 -2.963 -4.250 1.00 94.38 100 LEU A C 1
ATOM 771 O O . LEU A 1 100 ? 7.671 -4.068 -4.734 1.00 94.38 100 LEU A O 1
ATOM 775 N N . THR A 1 101 ? 9.167 -2.535 -4.033 1.00 94.12 101 THR A N 1
ATOM 776 C CA . THR A 1 101 ? 10.379 -3.219 -4.525 1.00 94.12 101 THR A CA 1
ATOM 777 C C . THR A 1 101 ? 11.257 -3.836 -3.443 1.00 94.12 101 THR A C 1
ATOM 779 O O . THR A 1 101 ? 12.120 -4.642 -3.774 1.00 94.12 101 THR A O 1
ATOM 782 N N . VAL A 1 102 ? 11.042 -3.505 -2.168 1.00 92.94 102 VAL A N 1
ATOM 783 C CA . VAL A 1 102 ? 11.785 -4.078 -1.040 1.00 92.94 102 VAL A CA 1
ATOM 784 C C . VAL A 1 102 ? 10.843 -4.919 -0.191 1.00 92.94 102 VAL A C 1
ATOM 786 O O . VAL A 1 102 ? 9.792 -4.445 0.243 1.00 92.94 102 VAL A O 1
ATOM 789 N N . GLN A 1 103 ? 11.231 -6.168 0.072 1.00 92.00 103 GLN A N 1
ATOM 790 C CA . GLN A 1 103 ? 10.443 -7.071 0.901 1.00 92.00 103 GLN A CA 1
ATOM 791 C C . GLN A 1 103 ? 10.223 -6.478 2.299 1.00 92.00 103 GLN A C 1
ATOM 793 O O . GLN A 1 103 ? 11.162 -6.080 3.002 1.00 92.00 103 GLN A O 1
ATOM 798 N N . ARG A 1 104 ? 8.961 -6.436 2.725 1.00 91.88 104 ARG A N 1
ATOM 799 C CA . ARG A 1 104 ? 8.583 -5.936 4.045 1.00 91.88 104 ARG A CA 1
ATOM 800 C C . ARG A 1 104 ? 8.994 -6.939 5.124 1.00 91.88 104 ARG A C 1
ATOM 802 O O . ARG A 1 104 ? 8.711 -8.125 5.028 1.00 91.88 104 ARG A O 1
ATOM 809 N N . LYS A 1 105 ? 9.602 -6.435 6.202 1.00 91.25 105 LYS A N 1
ATOM 810 C CA . LYS A 1 105 ? 9.949 -7.235 7.395 1.00 91.25 105 LYS A CA 1
ATOM 811 C C . LYS A 1 105 ? 8.972 -7.045 8.557 1.00 91.25 105 LYS A C 1
ATOM 813 O O . LYS A 1 105 ? 8.837 -7.930 9.393 1.00 91.25 105 LYS A O 1
ATOM 818 N N . GLY A 1 106 ? 8.297 -5.894 8.615 1.00 94.00 106 GLY A N 1
ATOM 819 C CA . GLY A 1 106 ? 7.359 -5.536 9.680 1.00 94.00 106 GLY A CA 1
ATOM 820 C C . GLY A 1 106 ? 5.940 -5.340 9.156 1.00 94.00 106 GLY A C 1
ATOM 821 O O . GLY A 1 106 ? 5.716 -4.514 8.272 1.00 94.00 106 GLY A O 1
ATOM 822 N N . PHE A 1 107 ? 4.990 -6.066 9.742 1.00 96.19 107 PHE A N 1
ATOM 823 C CA . PHE A 1 107 ? 3.584 -6.122 9.319 1.00 96.19 107 PHE A CA 1
ATOM 824 C C . PHE A 1 107 ? 2.629 -5.483 10.337 1.00 96.19 107 PHE A C 1
ATOM 826 O O . PHE A 1 107 ? 1.452 -5.811 10.369 1.00 96.19 107 PHE A O 1
ATOM 833 N N . GLY A 1 108 ? 3.140 -4.590 11.187 1.00 96.81 108 GLY A N 1
ATOM 834 C CA . GLY A 1 108 ? 2.330 -3.808 12.123 1.00 96.81 108 GLY A CA 1
ATOM 835 C C . GLY A 1 108 ? 1.683 -2.569 11.479 1.00 96.81 108 GLY A C 1
ATOM 836 O O . GLY A 1 108 ? 1.706 -2.422 10.254 1.00 96.81 108 GLY A O 1
ATOM 837 N N . PRO A 1 109 ? 1.162 -1.633 12.296 1.00 96.38 109 PRO A N 1
ATOM 838 C CA . PRO A 1 109 ? 0.422 -0.460 11.821 1.00 96.38 109 PRO A CA 1
ATOM 839 C C . PRO A 1 109 ? 1.209 0.507 10.927 1.00 96.38 109 PRO A C 1
ATOM 841 O O . PRO A 1 109 ? 0.596 1.245 10.172 1.00 96.38 109 PRO A O 1
ATOM 844 N N . ASN A 1 110 ? 2.545 0.529 10.985 1.00 94.31 110 ASN A N 1
ATOM 845 C CA . ASN A 1 110 ? 3.409 1.242 10.028 1.00 94.31 110 ASN A CA 1
ATOM 846 C C . ASN A 1 110 ? 2.958 2.687 9.687 1.00 94.31 110 ASN A C 1
ATOM 848 O O . ASN A 1 110 ? 2.799 3.022 8.513 1.00 94.31 110 ASN A O 1
ATOM 852 N N . GLY A 1 111 ? 2.714 3.510 10.713 1.00 93.62 111 GLY A N 1
ATOM 853 C CA . GLY A 1 111 ? 2.246 4.900 10.587 1.00 93.62 111 GLY A CA 1
ATOM 854 C C . GLY A 1 111 ? 0.727 5.084 10.706 1.00 93.62 111 GLY A C 1
ATOM 855 O O . GLY A 1 111 ? 0.272 6.145 11.125 1.00 93.62 111 GLY A O 1
ATOM 856 N N . TRP A 1 112 ? -0.086 4.048 10.459 1.00 96.38 112 TRP A N 1
ATOM 857 C CA . TRP A 1 112 ? -1.548 4.152 10.595 1.00 96.38 112 TRP A CA 1
ATOM 858 C C . TRP A 1 112 ? -1.997 4.511 12.018 1.00 96.38 112 TRP A C 1
ATOM 860 O O . TRP A 1 112 ? -2.975 5.233 12.178 1.00 96.38 112 TRP A O 1
ATOM 870 N N . ALA A 1 113 ? -1.266 4.071 13.048 1.00 94.81 113 ALA A N 1
ATOM 871 C CA . ALA A 1 113 ? -1.569 4.403 14.445 1.00 94.81 113 ALA A CA 1
ATOM 872 C C . ALA A 1 113 ? -1.381 5.896 14.775 1.00 94.81 113 ALA A C 1
ATOM 874 O O . ALA A 1 113 ? -2.061 6.415 15.655 1.00 94.81 113 ALA A O 1
ATOM 875 N N . GLU A 1 114 ? -0.484 6.585 14.065 1.00 95.44 114 GLU A N 1
ATOM 876 C CA . GLU A 1 114 ? -0.246 8.025 14.231 1.00 95.44 114 GLU A CA 1
ATOM 877 C C . GLU A 1 114 ? -1.345 8.840 13.547 1.00 95.44 114 GLU A C 1
ATOM 879 O O . GLU A 1 114 ? -1.797 9.855 14.073 1.00 95.44 114 GLU A O 1
ATOM 884 N N . LEU A 1 115 ? -1.806 8.368 12.384 1.00 95.75 115 LEU A N 1
ATOM 885 C CA . LEU A 1 115 ? -2.874 9.015 11.626 1.00 95.75 115 LEU A CA 1
ATOM 886 C C . LEU A 1 115 ? -4.265 8.745 12.199 1.00 95.75 115 LEU A C 1
ATOM 888 O O . LEU A 1 115 ? -5.178 9.529 11.965 1.00 95.75 115 LEU A O 1
ATOM 892 N N . LEU A 1 116 ? -4.445 7.649 12.933 1.00 94.88 116 LEU A N 1
ATOM 893 C CA . LEU A 1 116 ? -5.737 7.213 13.456 1.00 94.88 116 LEU A CA 1
ATOM 894 C C . LEU A 1 116 ? -5.642 6.983 14.971 1.00 94.88 116 LEU A C 1
ATOM 896 O O . LEU A 1 116 ? -5.741 5.843 15.440 1.00 94.88 116 LEU A O 1
ATOM 900 N N . PRO A 1 117 ? -5.419 8.052 15.756 1.00 92.12 117 PRO A N 1
ATOM 901 C CA . PRO A 1 117 ? -5.223 7.926 17.189 1.00 92.12 117 PRO A CA 1
ATOM 902 C C . PRO A 1 117 ? -6.450 7.295 17.846 1.00 92.12 117 PRO A C 1
ATOM 904 O O . PRO A 1 117 ? -7.589 7.717 17.648 1.00 92.12 117 PRO A O 1
ATOM 907 N N . GLY A 1 118 ? -6.201 6.255 18.638 1.00 90.19 118 GLY A N 1
ATOM 908 C CA . GLY A 1 118 ? -7.248 5.517 19.332 1.00 90.19 118 GLY A CA 1
ATOM 909 C C . GLY A 1 118 ? -8.014 4.521 18.463 1.00 90.19 118 GLY A C 1
ATOM 910 O O . GLY A 1 118 ? -8.873 3.849 19.015 1.00 90.19 118 GLY A O 1
ATOM 911 N N . ALA A 1 119 ? -7.720 4.362 17.167 1.00 92.56 119 ALA A N 1
ATOM 912 C CA . ALA A 1 119 ? -8.353 3.342 16.329 1.00 92.56 119 ALA A CA 1
ATOM 913 C C . ALA A 1 119 ? -7.951 1.910 16.723 1.00 92.56 119 ALA A C 1
ATOM 915 O O . ALA A 1 119 ? -6.920 1.663 17.354 1.00 92.56 119 ALA A O 1
ATOM 916 N N . ASP A 1 120 ? -8.811 0.947 16.393 1.00 93.38 120 ASP A N 1
ATOM 917 C CA . ASP A 1 120 ? -8.551 -0.480 16.542 1.00 93.38 120 ASP A CA 1
ATOM 918 C C . ASP A 1 120 ? -7.939 -1.014 15.255 1.00 93.38 120 ASP A C 1
ATOM 920 O O . ASP A 1 120 ? -8.655 -1.324 14.304 1.00 93.38 120 ASP A O 1
ATOM 924 N N . ILE A 1 121 ? -6.607 -1.031 15.203 1.00 96.50 121 ILE A N 1
ATOM 925 C CA . ILE A 1 121 ? -5.872 -1.383 13.990 1.00 96.50 121 ILE A CA 1
ATOM 926 C C . ILE A 1 121 ? -5.514 -2.865 14.023 1.00 96.50 121 ILE A C 1
ATOM 928 O O . ILE A 1 121 ? -4.652 -3.290 14.794 1.00 96.50 121 ILE A O 1
ATOM 932 N N . VAL A 1 122 ? -6.137 -3.633 13.136 1.00 97.56 122 VAL A N 1
ATOM 933 C CA . VAL A 1 122 ? -5.837 -5.046 12.902 1.00 97.56 122 VAL A CA 1
ATOM 934 C C . VAL A 1 122 ? -4.979 -5.150 11.651 1.00 97.56 122 VAL A C 1
ATOM 936 O O . VAL A 1 122 ? -5.326 -4.613 10.603 1.00 97.56 122 VAL A O 1
ATOM 939 N N . CYS A 1 123 ? -3.832 -5.816 11.751 1.00 98.19 123 CYS A N 1
ATOM 940 C CA . CYS A 1 123 ? -2.929 -5.991 10.618 1.00 98.19 123 CYS A CA 1
ATOM 941 C C . CYS A 1 123 ? -2.915 -7.449 10.163 1.00 98.19 123 CYS A C 1
ATOM 943 O O . CYS A 1 123 ? -2.579 -8.346 10.934 1.00 98.19 123 CYS A O 1
ATOM 945 N N . HIS A 1 124 ? -3.224 -7.656 8.890 1.00 97.94 124 HIS A N 1
ATOM 946 C CA . HIS A 1 124 ? -3.199 -8.945 8.215 1.00 97.94 124 HIS A CA 1
ATOM 947 C C . HIS A 1 124 ? -2.006 -9.014 7.265 1.00 97.94 124 HIS A C 1
ATOM 949 O O . HIS A 1 124 ? -1.549 -7.997 6.738 1.00 97.94 124 HIS A O 1
ATOM 955 N N . LYS A 1 125 ? -1.530 -10.228 6.994 1.00 97.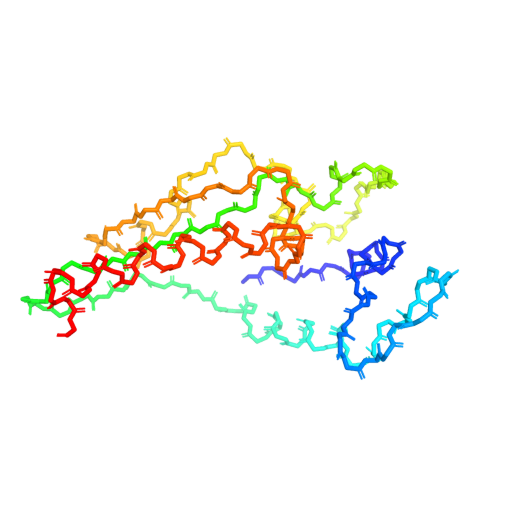25 125 LYS A N 1
ATOM 956 C CA . LYS A 1 125 ? -0.479 -10.491 6.008 1.00 97.25 125 LYS A CA 1
ATOM 957 C C . LYS A 1 125 ? -0.938 -11.581 5.049 1.00 97.25 125 LYS A C 1
ATOM 959 O O . LYS A 1 125 ? -1.450 -12.611 5.481 1.00 97.25 125 LYS A O 1
ATOM 964 N N . VAL A 1 126 ? -0.705 -11.368 3.758 1.00 96.75 126 VAL A N 1
ATOM 965 C CA . VAL A 1 126 ? -0.870 -12.391 2.721 1.00 96.75 126 VAL A CA 1
ATOM 966 C C . VAL A 1 126 ? 0.510 -12.838 2.248 1.00 96.75 126 VAL A C 1
ATOM 968 O O . VAL A 1 126 ? 1.205 -12.113 1.535 1.00 96.75 126 VAL A O 1
ATOM 971 N N . GLU A 1 127 ? 0.910 -14.030 2.686 1.00 94.06 127 GLU A N 1
ATOM 972 C CA . GLU A 1 127 ? 2.188 -14.658 2.331 1.00 94.06 127 GLU A CA 1
ATOM 973 C C . GLU A 1 127 ? 2.256 -15.003 0.839 1.00 94.06 127 GLU A C 1
ATOM 975 O O . GLU A 1 127 ? 1.263 -15.414 0.237 1.00 94.06 127 GLU A O 1
ATOM 980 N N . GLY A 1 128 ? 3.434 -14.842 0.232 1.00 92.31 128 GLY A N 1
ATOM 981 C CA . GLY A 1 128 ? 3.661 -15.169 -1.178 1.00 92.31 128 GLY A CA 1
ATOM 982 C C . GLY A 1 128 ? 3.027 -14.202 -2.189 1.00 92.31 128 GLY A C 1
ATOM 983 O O . GLY A 1 128 ? 3.237 -14.361 -3.393 1.00 92.31 128 GLY A O 1
ATOM 984 N N . ALA A 1 129 ? 2.274 -13.193 -1.738 1.00 93.81 129 ALA A N 1
ATOM 985 C CA . ALA A 1 129 ? 1.701 -12.165 -2.599 1.00 93.81 129 ALA A CA 1
ATOM 986 C C . ALA A 1 129 ? 2.521 -10.874 -2.549 1.00 93.81 129 ALA A C 1
ATOM 988 O O . ALA A 1 129 ? 2.779 -10.338 -1.472 1.00 93.81 129 ALA A O 1
ATOM 989 N N . HIS A 1 130 ? 2.828 -10.324 -3.723 1.00 93.88 130 HIS A N 1
ATOM 990 C CA . HIS A 1 130 ? 3.217 -8.921 -3.877 1.00 93.88 130 HIS A CA 1
ATOM 991 C C . HIS A 1 130 ? 1.989 -8.030 -4.120 1.00 93.88 130 HIS A C 1
ATOM 993 O O . HIS A 1 130 ? 0.895 -8.532 -4.386 1.00 93.88 130 HIS A O 1
ATOM 999 N N . HIS A 1 131 ? 2.168 -6.702 -4.093 1.00 94.62 131 HIS A N 1
ATOM 1000 C CA . HIS A 1 131 ? 1.081 -5.710 -4.191 1.00 94.62 131 HIS A CA 1
ATOM 1001 C C . HIS A 1 131 ? 0.048 -6.002 -5.299 1.00 94.62 131 HIS A C 1
ATOM 1003 O O . HIS A 1 131 ? -1.151 -6.026 -5.045 1.00 94.62 131 HIS A O 1
ATOM 1009 N N . PHE A 1 132 ? 0.503 -6.285 -6.525 1.00 92.56 132 PHE A N 1
ATOM 1010 C CA . PHE A 1 132 ? -0.394 -6.582 -7.649 1.00 92.56 132 PHE A CA 1
ATOM 1011 C C . PHE A 1 132 ? -0.981 -8.003 -7.614 1.00 92.56 132 PHE A C 1
ATOM 1013 O O . PHE A 1 132 ? -2.121 -8.202 -8.030 1.00 92.56 132 PHE A O 1
ATOM 1020 N N . ALA A 1 133 ? -0.224 -8.999 -7.138 1.00 92.12 133 ALA A N 1
ATOM 1021 C CA . ALA A 1 133 ? -0.703 -10.381 -7.054 1.00 92.12 133 ALA A CA 1
ATOM 1022 C C . ALA A 1 133 ? -1.786 -10.556 -5.983 1.00 92.12 133 ALA A C 1
ATOM 1024 O O . ALA A 1 133 ? -2.659 -11.402 -6.152 1.00 92.12 133 ALA A O 1
ATOM 1025 N N . LEU A 1 134 ? -1.774 -9.719 -4.939 1.00 94.44 134 LEU A N 1
ATOM 1026 C CA . LEU A 1 134 ? -2.792 -9.683 -3.886 1.00 94.44 134 LEU A CA 1
ATOM 1027 C C . LEU A 1 134 ? -4.223 -9.575 -4.444 1.00 94.44 134 LEU A C 1
ATOM 1029 O O . LEU A 1 134 ? -5.154 -10.150 -3.888 1.00 94.44 134 LEU A O 1
ATOM 1033 N N . MET A 1 135 ? -4.385 -8.885 -5.577 1.00 93.81 135 MET A N 1
ATOM 1034 C CA . MET A 1 135 ? -5.671 -8.660 -6.248 1.00 93.81 135 MET A CA 1
ATOM 1035 C C . MET A 1 135 ? -6.054 -9.768 -7.243 1.00 93.81 135 MET A C 1
ATOM 1037 O O . MET A 1 135 ? -7.048 -9.642 -7.956 1.00 93.81 135 MET A O 1
ATOM 1041 N N . ARG A 1 136 ? -5.269 -10.846 -7.340 1.00 90.94 136 ARG A N 1
ATOM 1042 C CA . ARG A 1 136 ? -5.469 -11.945 -8.296 1.00 90.94 136 ARG A CA 1
ATOM 1043 C C . ARG A 1 136 ? -5.576 -13.283 -7.576 1.00 90.94 136 ARG A C 1
ATOM 1045 O O . ARG A 1 136 ? -5.175 -13.429 -6.423 1.00 90.94 136 ARG A O 1
ATOM 1052 N N . LYS A 1 137 ? -6.122 -14.291 -8.259 1.00 90.81 137 LYS A N 1
ATOM 1053 C CA . LYS A 1 137 ? -6.118 -15.663 -7.734 1.00 90.81 137 LYS A CA 1
ATOM 1054 C C . LYS A 1 137 ? -4.672 -16.175 -7.580 1.00 90.81 137 LYS A C 1
ATOM 1056 O O . LYS A 1 137 ? -3.846 -15.876 -8.442 1.00 90.81 137 LYS A O 1
ATOM 1061 N N . PRO A 1 138 ? -4.380 -16.964 -6.529 1.00 93.75 138 PRO A N 1
ATOM 1062 C CA . PRO A 1 138 ? -5.311 -17.394 -5.475 1.00 93.75 138 PRO A CA 1
ATOM 1063 C C . PRO A 1 138 ? -5.494 -16.371 -4.334 1.00 93.75 138 PRO A C 1
ATOM 1065 O O . PRO A 1 138 ? -6.453 -16.471 -3.575 1.00 93.75 138 PRO A O 1
ATOM 1068 N N . PHE A 1 139 ? -4.614 -15.375 -4.221 1.00 95.75 139 PHE A N 1
ATOM 1069 C CA . PHE A 1 139 ? -4.503 -14.478 -3.063 1.00 95.75 139 PHE A CA 1
ATOM 1070 C C . PHE A 1 139 ? -5.734 -13.603 -2.801 1.00 95.75 139 PHE A C 1
ATOM 1072 O O . PHE A 1 139 ? -6.063 -13.339 -1.644 1.00 95.75 139 PHE A O 1
ATOM 1079 N N . VAL A 1 140 ? -6.469 -13.225 -3.850 1.00 96.25 140 VAL A N 1
ATOM 1080 C CA . VAL A 1 140 ? -7.707 -12.436 -3.734 1.00 96.25 140 VAL A CA 1
ATOM 1081 C C . VAL A 1 140 ? -8.759 -13.115 -2.847 1.00 96.25 140 VAL A C 1
ATOM 1083 O O . VAL A 1 140 ? -9.545 -12.437 -2.193 1.00 96.25 140 VAL A O 1
ATOM 1086 N N . SER A 1 141 ? -8.760 -14.450 -2.764 1.00 96.88 141 SER A N 1
ATOM 1087 C CA . SER A 1 141 ? -9.662 -15.181 -1.868 1.00 96.88 141 SER A CA 1
ATOM 1088 C C . SER A 1 141 ? -9.317 -14.953 -0.395 1.00 96.88 141 SER A C 1
ATOM 1090 O O . SER A 1 141 ? -10.219 -14.778 0.421 1.00 96.88 141 SER A O 1
ATOM 1092 N N . GLN A 1 142 ? -8.026 -14.900 -0.054 1.00 97.50 142 GLN A N 1
ATOM 1093 C CA . GLN A 1 142 ? -7.583 -14.591 1.306 1.00 97.50 142 GLN A CA 1
ATOM 1094 C C . GLN A 1 142 ? -7.827 -13.114 1.646 1.00 97.50 142 GLN A C 1
ATOM 1096 O O . GLN A 1 142 ? -8.350 -12.818 2.717 1.00 97.50 142 GLN A O 1
ATOM 1101 N N . LEU A 1 143 ? -7.548 -12.203 0.704 1.00 97.50 143 LEU A N 1
ATOM 1102 C CA . LEU A 1 143 ? -7.900 -10.783 0.819 1.00 97.50 143 LEU A CA 1
ATOM 1103 C C . LEU A 1 143 ? -9.396 -10.605 1.139 1.00 97.50 143 LEU A C 1
ATOM 1105 O O . LEU A 1 143 ? -9.748 -9.913 2.091 1.00 97.50 143 LEU A O 1
ATOM 1109 N N . ALA A 1 144 ? -10.274 -11.269 0.379 1.00 97.25 144 ALA A N 1
ATOM 1110 C CA . ALA A 1 144 ? -11.720 -11.209 0.583 1.00 97.25 144 ALA A CA 1
ATOM 1111 C C . ALA A 1 144 ? -12.154 -11.768 1.949 1.00 97.25 144 ALA A C 1
ATOM 1113 O O . ALA A 1 144 ? -13.077 -11.230 2.560 1.00 97.25 144 ALA A O 1
ATOM 1114 N N . SER A 1 145 ? -11.481 -12.809 2.450 1.00 97.44 145 SER A N 1
ATOM 1115 C CA . SER A 1 145 ? -11.747 -13.363 3.782 1.00 97.44 145 SER A CA 1
ATOM 1116 C C . SER A 1 145 ? -11.486 -12.341 4.890 1.00 97.44 145 SER A C 1
ATOM 1118 O O . SER A 1 145 ? -12.334 -12.173 5.763 1.00 97.44 145 SER A O 1
ATOM 1120 N N . PHE A 1 146 ? -10.357 -11.627 4.841 1.00 97.44 146 PHE A N 1
ATOM 1121 C CA . PHE A 1 146 ? -10.032 -10.598 5.836 1.00 97.44 146 PHE A CA 1
ATOM 1122 C C . PHE A 1 146 ? -10.999 -9.410 5.779 1.00 97.44 146 PHE A C 1
ATOM 1124 O O . PHE A 1 146 ? -11.429 -8.911 6.817 1.00 97.44 146 PHE A O 1
ATOM 1131 N N . LEU A 1 147 ? -11.417 -9.000 4.576 1.00 95.94 147 LEU A N 1
ATOM 1132 C CA . LEU A 1 147 ? -12.451 -7.972 4.417 1.00 95.94 147 LEU A CA 1
ATOM 1133 C C . LEU A 1 147 ? -13.782 -8.405 5.052 1.00 95.94 147 LEU A C 1
ATOM 1135 O O . LEU A 1 147 ? -14.414 -7.624 5.763 1.00 95.94 147 LEU A O 1
ATOM 1139 N N . ALA A 1 148 ? -14.203 -9.651 4.824 1.00 95.94 148 ALA A N 1
ATOM 1140 C CA . ALA A 1 148 ? -15.434 -10.182 5.401 1.00 95.94 148 ALA A CA 1
ATOM 1141 C C . ALA A 1 148 ? -15.368 -10.275 6.935 1.00 95.94 148 ALA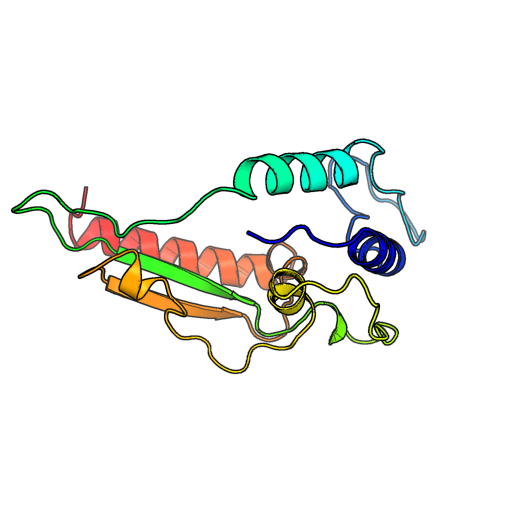 A C 1
ATOM 1143 O O . ALA A 1 148 ? -16.365 -10.006 7.602 1.00 95.94 148 ALA A O 1
ATOM 1144 N N . GLU A 1 149 ? -14.214 -10.638 7.496 1.00 94.75 149 GLU A N 1
ATOM 1145 C CA . GLU A 1 149 ? -13.983 -10.653 8.944 1.00 94.75 149 GLU A CA 1
ATOM 1146 C C . GLU A 1 149 ? -14.131 -9.254 9.554 1.00 94.75 149 GLU A C 1
ATOM 1148 O O . GLU A 1 149 ? -14.919 -9.075 10.485 1.00 94.75 149 GLU A O 1
ATOM 1153 N N . GLY A 1 150 ? -13.451 -8.250 8.989 1.00 92.62 150 GLY A N 1
ATOM 1154 C CA . GLY A 1 150 ? -13.525 -6.872 9.480 1.00 92.62 150 GLY A CA 1
ATOM 1155 C C . GLY A 1 150 ? -14.953 -6.318 9.474 1.00 92.62 150 GLY A C 1
ATOM 1156 O O . GLY A 1 150 ? -15.400 -5.732 10.461 1.00 92.62 150 GLY A O 1
ATOM 1157 N N . LEU A 1 151 ? -15.711 -6.578 8.404 1.00 91.00 151 LEU A N 1
ATOM 1158 C CA . LEU A 1 151 ? -17.105 -6.137 8.285 1.00 91.00 151 LEU A CA 1
ATOM 1159 C C . LEU A 1 151 ? -18.042 -6.806 9.300 1.00 91.00 151 LEU A C 1
ATOM 1161 O O . LEU A 1 151 ? -18.924 -6.136 9.838 1.00 91.00 151 LEU A O 1
ATOM 1165 N N . LYS A 1 152 ? -17.856 -8.099 9.595 1.00 89.38 152 LYS A N 1
ATOM 1166 C CA . LYS A 1 152 ? -18.668 -8.802 10.605 1.00 89.38 152 LYS A CA 1
ATOM 1167 C C . LYS A 1 152 ? -18.477 -8.204 11.995 1.00 89.38 152 LYS A C 1
ATOM 1169 O O . LYS A 1 152 ? -19.459 -7.935 12.680 1.0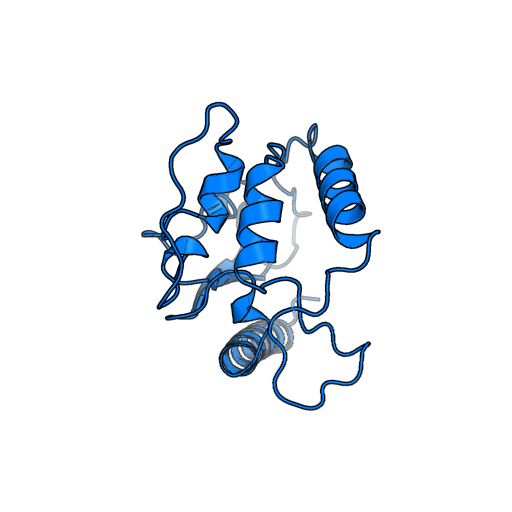0 89.38 152 LYS A O 1
ATOM 1174 N N . VAL A 1 153 ? -17.234 -7.911 12.382 1.00 80.88 153 VAL A N 1
ATOM 1175 C CA . VAL A 1 153 ? -16.950 -7.312 13.696 1.00 80.88 153 VAL A CA 1
ATOM 1176 C C . VAL A 1 153 ? -17.603 -5.933 13.834 1.00 80.88 153 VAL A C 1
ATOM 1178 O O . VAL A 1 153 ? -18.135 -5.601 14.893 1.00 80.88 153 VAL A O 1
ATOM 1181 N N . VAL A 1 154 ? -17.628 -5.131 12.766 1.00 74.62 154 VAL A N 1
ATOM 1182 C CA . VAL A 1 154 ? -18.325 -3.832 12.762 1.00 74.62 154 VAL A CA 1
ATOM 1183 C C . VAL A 1 154 ? -19.834 -4.001 12.985 1.00 74.62 154 VAL A C 1
ATOM 1185 O O . VAL A 1 154 ? -20.427 -3.259 13.771 1.00 74.62 154 VAL A O 1
ATOM 1188 N N . GLN A 1 155 ? -20.449 -5.005 12.349 1.00 73.31 155 GLN A N 1
ATOM 1189 C CA . GLN A 1 155 ? -21.875 -5.311 12.510 1.00 73.31 155 GLN A CA 1
ATOM 1190 C C . GLN A 1 155 ? -22.214 -5.760 13.939 1.00 73.31 155 GLN A C 1
ATOM 1192 O O . GLN A 1 155 ? -23.202 -5.299 14.506 1.00 73.31 155 GLN A O 1
ATOM 1197 N N . GLU A 1 156 ? -21.380 -6.605 14.546 1.00 76.06 156 GLU A N 1
ATOM 1198 C CA . GLU A 1 156 ? -21.588 -7.121 15.907 1.00 76.06 156 GLU A CA 1
ATOM 1199 C C . GLU A 1 156 ? -21.363 -6.054 16.991 1.00 76.06 156 GLU A C 1
ATOM 1201 O O . GLU A 1 156 ? -22.055 -6.028 18.007 1.00 76.06 156 GLU A O 1
ATOM 1206 N N . THR A 1 157 ? -20.424 -5.131 16.769 1.00 68.56 157 THR A N 1
ATOM 1207 C CA . THR A 1 157 ? -20.104 -4.043 17.713 1.00 68.56 157 THR A CA 1
ATOM 1208 C C . THR A 1 157 ? -21.015 -2.815 17.561 1.00 68.56 157 THR A C 1
ATOM 1210 O O . THR A 1 157 ? -20.964 -1.879 18.373 1.00 68.56 157 THR A O 1
ATOM 1213 N N . GLY A 1 158 ? -21.886 -2.806 16.544 1.00 59.78 158 GLY A N 1
ATOM 1214 C CA . GLY A 1 158 ? -22.818 -1.718 16.242 1.00 59.78 158 GLY A CA 1
ATOM 1215 C C . GLY A 1 158 ? -22.114 -0.389 15.952 1.00 59.78 158 GLY A C 1
ATOM 1216 O O . GLY A 1 158 ? -22.608 0.658 16.370 1.00 59.78 158 GLY A O 1
ATOM 1217 N N . ALA A 1 159 ? -20.915 -0.427 15.370 1.00 57.22 159 ALA A N 1
ATOM 1218 C CA . ALA A 1 159 ? -20.150 0.758 14.991 1.00 57.22 159 ALA A CA 1
ATOM 1219 C C . ALA A 1 159 ? -20.615 1.272 13.618 1.00 57.22 159 ALA A C 1
ATOM 1221 O O . ALA A 1 159 ? -19.947 1.053 12.613 1.00 57.22 159 ALA A O 1
ATOM 1222 N N . ILE A 1 160 ? -21.784 1.916 13.580 1.00 48.47 160 ILE A N 1
ATOM 1223 C CA . ILE A 1 160 ? -22.257 2.739 12.455 1.00 48.47 160 ILE A CA 1
ATOM 1224 C C . ILE A 1 160 ? -22.813 4.034 13.039 1.00 48.47 160 ILE A C 1
ATOM 1226 O O . ILE A 1 160 ? -23.562 3.933 14.038 1.00 48.47 160 ILE A O 1
#

Sequence (160 aa):
MDRLPRHFYEY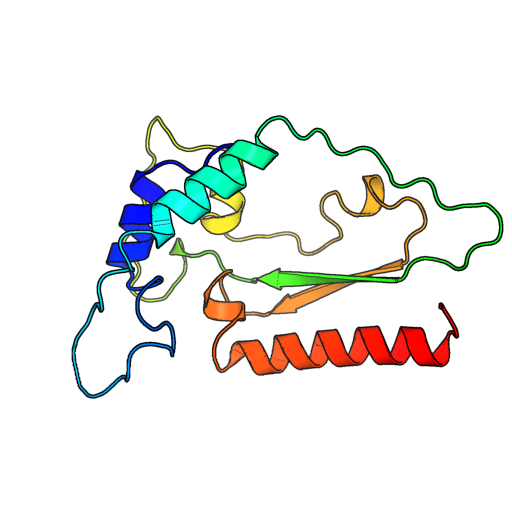CQRLGIFGGWEGGKGNGGHVGGEAPAWLIPHFEGTIGVLERYCATPLVMPPGQKKLRVDVIWAGESVVDRPGAPPLPPHPDDTEGMKFLTVQRKGFGPNGWAELLPGADIVCHKVEGAHHFALMRKPFVSQLASFLAEGLKVVQETGAI